Protein AF-A0A933M8W4-F1 (afdb_monomer_lite)

pLDDT: mean 76.26, std 17.68, range [33.47, 92.44]

Secondary structure (DSSP, 8-state):
--------------B-SSS-B---SSPBTTS-SEEEEE-HHHHSS--EEEEEGGGSPBP--TTS-TTTTTTBB-SS----SS--TT-BS-HHHHHHHHHHHT-

Foldseek 3Di:
DDDDDDDPDDQDFDCDPPNDTDRDPFDWQPPDQKDWAAPCVPPVDGFIWMAGSNFAAFDPDPVDDPSVSNTTGHPDDDADPVGDPPIDRDVVVSVVVVVVVVD

Structure (mmCIF, N/CA/C/O backbone):
data_AF-A0A933M8W4-F1
#
_entry.id   AF-A0A933M8W4-F1
#
loop_
_atom_site.group_PDB
_atom_site.id
_atom_site.type_symbol
_atom_site.label_atom_id
_atom_site.label_alt_id
_atom_site.label_comp_id
_atom_site.label_asym_id
_atom_site.label_entity_id
_atom_site.label_seq_id
_atom_site.pdbx_PDB_ins_code
_atom_site.Cartn_x
_atom_site.Cartn_y
_atom_site.Cartn_z
_atom_site.occupancy
_atom_site.B_iso_or_equiv
_atom_site.auth_seq_id
_atom_site.auth_comp_id
_atom_site.auth_asym_id
_atom_site.auth_atom_id
_atom_site.pdbx_PDB_model_num
ATOM 1 N N . MET A 1 1 ? 38.333 -18.350 25.771 1.00 40.06 1 MET A N 1
ATOM 2 C CA . MET A 1 1 ? 38.145 -17.551 24.544 1.00 40.06 1 MET A CA 1
ATOM 3 C C . MET A 1 1 ? 36.989 -18.198 23.811 1.00 40.06 1 MET A C 1
ATOM 5 O O . MET A 1 1 ? 37.195 -19.160 23.087 1.00 40.06 1 MET A O 1
ATOM 9 N N . GLU A 1 2 ? 35.770 -17.804 24.173 1.00 35.22 2 GLU A N 1
ATOM 10 C CA . GLU A 1 2 ? 34.545 -18.398 23.638 1.00 35.22 2 GLU A CA 1
ATOM 11 C C . GLU A 1 2 ? 34.297 -17.888 22.222 1.00 35.22 2 GLU A C 1
ATOM 13 O O . GLU A 1 2 ? 34.174 -16.689 21.974 1.00 35.22 2 GLU A O 1
ATOM 18 N N . SER A 1 3 ? 34.265 -18.840 21.298 1.00 40.50 3 SER A N 1
ATOM 19 C CA . SER A 1 3 ? 33.859 -18.677 19.914 1.00 40.50 3 SER A CA 1
ATOM 20 C C . SER A 1 3 ? 32.371 -18.323 19.872 1.00 40.50 3 SER A C 1
ATOM 22 O O . SER A 1 3 ? 31.519 -19.194 20.034 1.00 40.50 3 SER A O 1
ATOM 24 N N . SER A 1 4 ? 32.053 -17.044 19.674 1.00 37.84 4 SER A N 1
ATOM 25 C CA . SER A 1 4 ? 30.679 -16.607 19.431 1.00 37.84 4 SER A CA 1
ATOM 26 C C . SER A 1 4 ? 30.335 -16.841 17.962 1.00 37.84 4 SER A C 1
ATOM 28 O O . SER A 1 4 ? 30.886 -16.215 17.057 1.00 37.84 4 SER A O 1
ATOM 30 N N . ASN A 1 5 ? 29.466 -17.822 17.751 1.00 43.94 5 ASN A N 1
ATOM 31 C CA . ASN A 1 5 ? 28.949 -18.264 16.468 1.00 43.94 5 ASN A CA 1
ATOM 32 C C . ASN A 1 5 ? 28.011 -17.172 15.921 1.00 43.94 5 ASN A C 1
ATOM 34 O O . ASN A 1 5 ? 26.844 -17.100 16.305 1.00 43.94 5 ASN A O 1
ATOM 38 N N . ALA A 1 6 ? 28.517 -16.287 15.061 1.00 38.00 6 ALA A N 1
ATOM 39 C CA . ALA A 1 6 ? 27.669 -15.368 14.313 1.00 38.00 6 ALA A CA 1
ATOM 40 C C . ALA A 1 6 ? 26.943 -16.168 13.224 1.00 38.00 6 ALA A C 1
ATOM 42 O O . ALA A 1 6 ? 27.539 -16.584 12.232 1.00 38.00 6 ALA A O 1
ATOM 43 N N . MET A 1 7 ? 25.658 -16.430 13.453 1.00 33.47 7 MET A N 1
ATOM 44 C CA . MET A 1 7 ? 24.757 -16.987 12.452 1.00 33.47 7 MET A CA 1
ATOM 45 C C . MET A 1 7 ? 24.716 -16.051 11.233 1.00 33.47 7 MET A C 1
ATOM 47 O O . MET A 1 7 ? 24.448 -14.861 11.417 1.00 33.47 7 MET A O 1
ATOM 51 N N . PRO A 1 8 ? 24.962 -16.536 10.003 1.00 39.47 8 PRO A N 1
ATOM 52 C CA . PRO A 1 8 ? 24.695 -15.741 8.819 1.00 39.47 8 PRO A CA 1
ATOM 53 C C . PRO A 1 8 ? 23.178 -15.585 8.697 1.00 39.47 8 PRO A C 1
ATOM 55 O O . PRO A 1 8 ? 22.442 -16.561 8.535 1.00 39.47 8 PRO A O 1
ATOM 58 N N . VAL A 1 9 ? 22.716 -14.344 8.835 1.00 42.09 9 VAL A N 1
ATOM 59 C CA . VAL A 1 9 ? 21.360 -13.944 8.464 1.00 42.09 9 VAL A CA 1
ATOM 60 C C . VAL A 1 9 ? 21.117 -14.396 7.026 1.00 42.09 9 VAL A C 1
ATOM 62 O O . VAL A 1 9 ? 21.954 -14.211 6.148 1.00 42.09 9 VAL A O 1
ATOM 65 N N . THR A 1 10 ? 20.032 -15.127 6.815 1.00 35.94 10 THR A N 1
ATOM 66 C CA . THR A 1 10 ? 19.723 -15.733 5.523 1.00 35.94 10 THR A CA 1
ATOM 67 C C . THR A 1 10 ? 19.171 -14.636 4.618 1.00 35.94 10 THR A C 1
ATOM 69 O O . THR A 1 10 ? 18.009 -14.271 4.748 1.00 35.94 10 THR A O 1
ATOM 72 N N . ASP A 1 11 ? 20.022 -14.067 3.761 1.00 38.47 11 ASP A N 1
ATOM 73 C CA . ASP A 1 11 ? 19.621 -13.083 2.754 1.00 38.47 11 ASP A CA 1
ATOM 74 C C . ASP A 1 11 ? 18.690 -13.744 1.725 1.00 38.47 11 ASP A C 1
ATOM 76 O O . ASP A 1 11 ? 19.048 -14.711 1.042 1.00 38.47 11 ASP A O 1
ATOM 80 N N . GLU A 1 12 ? 17.459 -13.245 1.653 1.00 43.25 12 GLU A N 1
ATOM 81 C CA . GLU A 1 12 ? 16.420 -13.724 0.749 1.00 43.25 12 GLU A CA 1
ATOM 82 C C . GLU A 1 12 ? 16.806 -13.363 -0.694 1.00 43.25 12 GLU A C 1
ATOM 84 O O . GLU A 1 12 ? 16.861 -12.201 -1.096 1.00 43.25 12 GLU A O 1
ATOM 89 N N . LYS A 1 13 ? 17.174 -14.384 -1.475 1.00 42.72 13 LYS A N 1
ATOM 90 C CA . LYS A 1 13 ? 17.660 -14.245 -2.852 1.00 42.72 13 LYS A CA 1
ATOM 91 C C . LYS A 1 13 ? 16.514 -13.807 -3.769 1.00 42.72 13 LYS A C 1
ATOM 93 O O . LYS A 1 13 ? 15.772 -14.628 -4.304 1.00 42.72 13 LYS A O 1
ATOM 98 N N . SER A 1 14 ? 16.397 -12.503 -3.963 1.00 45.91 14 SER A N 1
ATOM 99 C CA . SER A 1 14 ? 15.428 -11.874 -4.853 1.00 45.91 14 SER A CA 1
ATOM 100 C C . SER A 1 14 ? 15.860 -12.033 -6.320 1.00 45.91 14 SER A C 1
ATOM 102 O O . SER A 1 14 ? 16.827 -11.426 -6.786 1.00 45.91 14 SER A O 1
ATOM 104 N N . ASN A 1 15 ? 15.192 -12.929 -7.053 1.00 41.19 15 ASN A N 1
ATOM 105 C CA . ASN A 1 15 ? 15.516 -13.231 -8.447 1.00 41.19 15 ASN A CA 1
ATOM 106 C C . ASN A 1 15 ? 14.822 -12.211 -9.367 1.00 41.19 15 ASN A C 1
ATOM 108 O O . ASN A 1 15 ? 13.676 -12.402 -9.776 1.00 41.19 15 ASN A O 1
ATOM 112 N N . CYS A 1 16 ? 15.506 -11.109 -9.679 1.00 47.44 16 CYS A N 1
ATOM 113 C CA . CYS A 1 16 ? 15.053 -10.172 -10.705 1.00 47.44 16 CYS A CA 1
ATOM 114 C C . CYS A 1 16 ? 14.946 -10.889 -12.074 1.00 47.44 16 CYS A C 1
ATOM 116 O O . CYS A 1 16 ? 15.762 -11.756 -12.386 1.00 47.44 16 CYS A O 1
ATOM 118 N N . PRO A 1 17 ? 13.970 -10.540 -12.935 1.00 51.66 17 PRO A N 1
ATOM 119 C CA . PRO A 1 17 ? 13.828 -11.136 -14.272 1.00 51.66 17 PRO A CA 1
ATOM 120 C C . PRO A 1 17 ? 14.976 -10.769 -15.231 1.00 51.66 17 PRO A C 1
ATOM 122 O O . PRO A 1 17 ? 15.134 -11.389 -16.280 1.00 51.66 17 PRO A O 1
ATOM 125 N N . ASN A 1 18 ? 15.805 -9.792 -14.861 1.00 48.66 18 ASN A N 1
ATOM 126 C CA . ASN A 1 18 ? 17.135 -9.623 -15.424 1.00 48.66 18 ASN A CA 1
ATOM 127 C C . ASN A 1 18 ? 18.077 -10.513 -14.619 1.00 48.66 18 ASN A C 1
ATOM 129 O O . ASN A 1 18 ? 18.080 -10.405 -13.402 1.00 48.66 18 ASN A O 1
ATOM 133 N N . SER A 1 19 ? 18.888 -11.343 -15.270 1.00 49.84 19 SER A N 1
ATOM 134 C CA . SER A 1 19 ? 19.815 -12.339 -14.695 1.00 49.84 19 SER A CA 1
ATOM 135 C C . SER A 1 19 ? 20.896 -11.815 -13.719 1.00 49.84 19 SER A C 1
ATOM 137 O O . SER A 1 19 ? 21.915 -12.472 -13.513 1.00 49.84 19 SER A O 1
ATOM 139 N N . ASN A 1 20 ? 20.707 -10.634 -13.136 1.00 56.25 20 ASN A N 1
ATOM 140 C CA . ASN A 1 20 ? 21.508 -10.036 -12.087 1.00 56.25 20 ASN A CA 1
ATOM 141 C C . ASN A 1 20 ? 20.950 -10.449 -10.722 1.00 56.25 20 ASN A C 1
ATOM 143 O O . ASN A 1 20 ? 19.818 -10.125 -10.367 1.00 56.25 20 ASN A O 1
ATOM 147 N N . VAL A 1 21 ? 21.775 -11.139 -9.941 1.00 63.06 21 VAL A N 1
ATOM 148 C CA . VAL A 1 21 ? 21.497 -11.382 -8.525 1.00 63.06 21 VAL A CA 1
ATOM 149 C C . VAL A 1 21 ? 21.852 -10.107 -7.770 1.00 63.06 21 VAL A C 1
ATOM 151 O O . VAL A 1 21 ? 23.012 -9.695 -7.767 1.00 63.06 21 VAL A O 1
ATOM 154 N N . VAL A 1 22 ? 20.854 -9.469 -7.165 1.00 67.62 22 VAL A N 1
ATOM 155 C CA . VAL A 1 22 ? 21.035 -8.254 -6.367 1.00 67.62 22 VAL A CA 1
ATOM 156 C C . VAL A 1 22 ? 20.83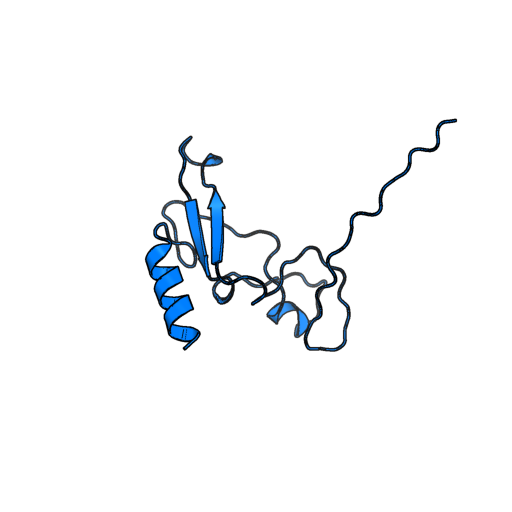8 -8.619 -4.901 1.00 67.62 22 VAL A C 1
ATOM 158 O O . VAL A 1 22 ? 19.737 -8.979 -4.496 1.00 67.62 22 VAL A O 1
ATOM 161 N N . GLU A 1 23 ? 21.896 -8.518 -4.098 1.00 70.56 23 GLU A N 1
ATOM 162 C CA . GLU A 1 23 ? 21.779 -8.609 -2.641 1.00 70.56 23 GLU A CA 1
ATOM 163 C C . GLU A 1 23 ? 21.151 -7.314 -2.119 1.00 70.56 23 GLU A C 1
ATOM 165 O O . GLU A 1 23 ? 21.694 -6.215 -2.279 1.00 70.56 23 GLU A O 1
ATOM 170 N N . THR A 1 24 ? 19.948 -7.425 -1.560 1.00 73.06 24 THR A N 1
ATOM 171 C CA . THR A 1 24 ? 19.174 -6.274 -1.110 1.00 73.06 24 THR A CA 1
ATOM 172 C C . THR A 1 24 ? 18.227 -6.651 0.015 1.00 73.06 24 THR A C 1
ATOM 174 O O . THR A 1 24 ? 17.694 -7.752 0.048 1.00 73.06 24 THR A O 1
ATOM 177 N N . THR A 1 25 ? 17.978 -5.700 0.910 1.00 78.31 25 THR A N 1
ATOM 178 C CA . THR A 1 25 ? 16.918 -5.791 1.919 1.00 78.31 25 THR A CA 1
ATOM 179 C C . THR A 1 25 ? 15.587 -5.218 1.420 1.00 78.31 25 THR A C 1
ATOM 181 O O . THR A 1 25 ? 14.606 -5.200 2.160 1.00 78.31 25 THR A O 1
ATOM 184 N N . CYS A 1 26 ? 15.540 -4.707 0.182 1.00 79.56 26 CYS A N 1
ATOM 185 C CA . CYS A 1 26 ? 14.306 -4.245 -0.448 1.00 79.56 26 CYS A CA 1
ATOM 186 C C . CYS A 1 26 ? 13.430 -5.434 -0.853 1.00 79.56 26 CYS A C 1
ATOM 188 O O . CYS A 1 26 ? 13.901 -6.338 -1.540 1.00 79.56 26 CYS A O 1
ATOM 190 N N . LEU A 1 27 ? 12.143 -5.359 -0.524 1.00 84.44 27 LEU A N 1
ATOM 191 C CA . LEU A 1 27 ? 11.143 -6.331 -0.960 1.00 84.44 27 LEU A CA 1
ATOM 192 C C . LEU A 1 27 ? 10.878 -6.244 -2.467 1.00 84.44 27 LEU A C 1
ATOM 194 O O . LEU A 1 27 ? 11.003 -5.170 -3.074 1.00 84.44 27 LEU A O 1
ATOM 198 N N . LEU A 1 28 ? 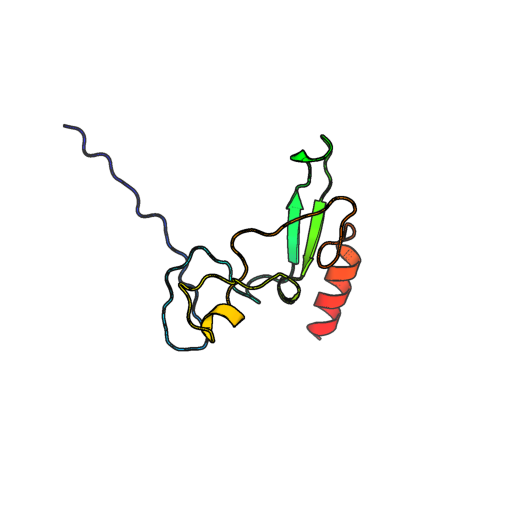10.461 -7.364 -3.059 1.00 85.94 28 LEU A N 1
ATOM 199 C CA . LEU A 1 28 ? 10.113 -7.429 -4.472 1.00 85.94 28 LEU A CA 1
ATOM 200 C C . LEU A 1 28 ? 8.688 -6.961 -4.754 1.00 85.94 28 LEU A C 1
ATOM 202 O O . LEU A 1 28 ? 7.735 -7.161 -3.994 1.00 85.94 28 LEU A O 1
ATOM 206 N N . VAL A 1 29 ? 8.528 -6.387 -5.939 1.00 85.88 29 VAL A N 1
ATOM 207 C CA . VAL A 1 29 ? 7.213 -6.077 -6.483 1.00 85.88 29 VAL A CA 1
ATOM 208 C C . VAL A 1 29 ? 6.595 -7.358 -7.040 1.00 85.88 29 VAL A C 1
ATOM 210 O O . VAL A 1 29 ? 7.164 -7.993 -7.923 1.00 85.88 29 VAL A O 1
ATOM 213 N N . GLY A 1 30 ? 5.395 -7.692 -6.576 1.00 82.62 30 GLY A N 1
ATOM 214 C CA . GLY A 1 30 ? 4.623 -8.866 -6.980 1.00 82.62 30 GLY A CA 1
ATOM 215 C C . GLY A 1 30 ? 4.879 -10.112 -6.134 1.00 82.62 30 GLY A C 1
ATOM 216 O O . GLY A 1 30 ? 4.234 -11.127 -6.367 1.00 82.62 30 GLY A O 1
ATOM 217 N N . GLU A 1 31 ? 5.777 -10.041 -5.151 1.00 83.75 31 GLU A N 1
ATOM 218 C CA . GLU A 1 31 ? 6.066 -11.147 -4.229 1.00 83.75 31 GLU A CA 1
ATOM 219 C C . GLU A 1 31 ? 4.915 -11.422 -3.251 1.00 83.75 31 GLU A C 1
ATOM 221 O O . GLU A 1 31 ? 4.637 -12.566 -2.901 1.00 83.75 31 GLU A O 1
ATOM 226 N N . PHE A 1 32 ? 4.192 -10.374 -2.865 1.00 87.31 32 PHE A N 1
ATOM 227 C CA . PHE A 1 32 ? 2.967 -10.453 -2.078 1.00 87.31 32 PHE A CA 1
ATOM 228 C C . PHE A 1 32 ? 1.882 -9.593 -2.724 1.00 87.31 32 PHE A C 1
ATOM 230 O O . PHE A 1 32 ? 2.179 -8.656 -3.460 1.00 87.31 32 PHE A O 1
ATOM 237 N N . ASP A 1 33 ? 0.613 -9.892 -2.450 1.00 86.81 33 ASP A N 1
ATOM 238 C CA . ASP A 1 33 ? -0.501 -9.129 -3.022 1.00 86.81 33 ASP A CA 1
ATOM 239 C C . ASP A 1 33 ? -0.854 -7.887 -2.178 1.00 86.81 33 ASP A C 1
ATOM 241 O O . ASP A 1 33 ? -1.118 -6.811 -2.720 1.00 86.81 33 ASP A O 1
ATOM 245 N N . LEU A 1 34 ? -0.830 -8.024 -0.846 1.00 89.31 34 LEU A N 1
ATOM 246 C CA . LEU A 1 34 ? -1.294 -7.021 0.115 1.00 89.31 34 LEU A CA 1
ATOM 247 C C . LEU A 1 34 ? -0.317 -6.897 1.292 1.00 89.31 34 LEU A C 1
ATOM 249 O O . LEU A 1 34 ? 0.146 -7.910 1.815 1.00 89.31 34 LEU A O 1
ATOM 253 N N . ILE A 1 35 ? -0.055 -5.669 1.741 1.00 90.62 35 ILE A N 1
ATOM 254 C CA . ILE A 1 35 ? 0.645 -5.385 3.000 1.00 90.62 35 ILE A CA 1
ATOM 255 C C . ILE A 1 35 ? -0.316 -4.766 4.015 1.00 90.62 35 ILE A C 1
ATOM 257 O O . ILE A 1 35 ? -1.189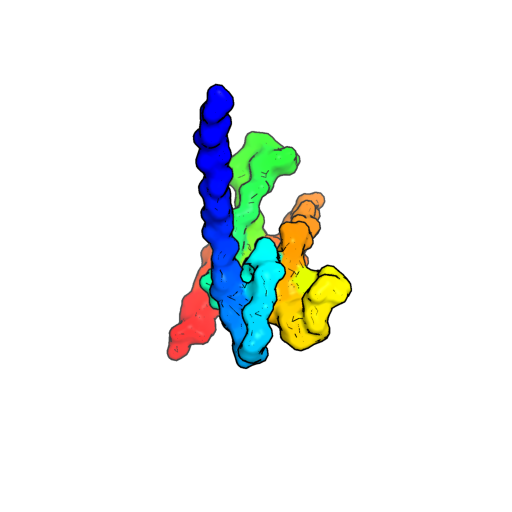 -3.981 3.648 1.00 90.62 35 ILE A O 1
ATOM 261 N N . ALA A 1 36 ? -0.133 -5.106 5.291 1.00 90.94 36 ALA A N 1
ATOM 262 C CA . ALA A 1 36 ? -0.824 -4.491 6.416 1.00 90.94 36 ALA A CA 1
ATOM 263 C C . ALA A 1 36 ? 0.199 -3.801 7.328 1.00 90.94 36 ALA A C 1
ATOM 265 O O . ALA A 1 36 ? 1.099 -4.449 7.863 1.00 90.94 36 ALA A O 1
ATOM 266 N N . VAL A 1 37 ? 0.058 -2.492 7.517 1.00 88.69 37 VAL A N 1
ATOM 267 C CA . VAL A 1 37 ? 0.934 -1.676 8.359 1.00 88.69 37 VAL A CA 1
ATOM 268 C C . VAL A 1 37 ? 0.209 -1.304 9.640 1.00 88.69 37 VAL A C 1
ATOM 270 O O . VAL A 1 37 ? -0.885 -0.745 9.610 1.00 88.69 37 VAL A O 1
ATOM 273 N N . ASN A 1 38 ? 0.824 -1.608 10.779 1.00 89.81 38 ASN A N 1
ATOM 274 C CA . ASN A 1 38 ? 0.272 -1.273 12.084 1.00 89.81 38 ASN A CA 1
ATOM 275 C C . ASN A 1 38 ? 0.481 0.220 12.403 1.00 89.81 38 ASN A C 1
ATOM 277 O O . ASN A 1 38 ? 1.613 0.699 12.442 1.00 89.81 38 ASN A O 1
ATOM 281 N N . LEU A 1 39 ? -0.609 0.935 12.683 1.00 88.06 39 LEU A N 1
ATOM 282 C CA . LEU A 1 39 ? -0.626 2.362 13.025 1.00 88.06 39 LEU A CA 1
ATOM 283 C C . LEU A 1 39 ? -0.695 2.616 14.539 1.00 88.06 39 LEU A C 1
ATOM 285 O O . LEU A 1 39 ? -1.007 3.730 14.963 1.00 88.06 39 LEU A O 1
ATOM 289 N N . PHE A 1 40 ? -0.416 1.609 15.372 1.00 85.69 40 PHE A N 1
ATOM 290 C CA . PHE A 1 40 ? -0.487 1.722 16.832 1.00 85.69 40 PHE A CA 1
ATOM 291 C C . PHE A 1 40 ? 0.302 2.920 17.376 1.00 85.69 40 PHE A C 1
ATOM 293 O O . PHE A 1 40 ? -0.189 3.628 18.254 1.00 85.69 40 PHE A O 1
ATOM 300 N N . ALA A 1 41 ? 1.474 3.199 16.795 1.00 80.31 41 ALA A N 1
ATOM 301 C CA . ALA A 1 41 ? 2.343 4.307 17.187 1.00 80.31 41 ALA A CA 1
ATOM 302 C C . ALA A 1 41 ? 1.697 5.701 17.041 1.00 80.31 41 ALA A C 1
ATOM 304 O O . ALA A 1 41 ? 2.110 6.630 17.727 1.00 80.31 41 ALA A O 1
ATOM 305 N N . PHE A 1 42 ? 0.684 5.860 16.182 1.00 79.88 42 PHE A N 1
ATOM 306 C CA . PHE A 1 42 ? 0.062 7.160 15.907 1.00 79.88 42 PHE A CA 1
ATOM 307 C C . PHE A 1 42 ? -1.095 7.512 16.845 1.00 79.88 42 PHE A C 1
ATOM 309 O O . PHE A 1 42 ? -1.454 8.681 16.959 1.00 79.88 42 PHE A O 1
ATOM 316 N N . GLY A 1 43 ? -1.726 6.528 17.487 1.00 73.44 43 GLY A N 1
ATOM 317 C CA . GLY A 1 43 ? -2.984 6.774 18.200 1.00 73.44 43 GLY A CA 1
ATOM 318 C C . GLY A 1 43 ? -3.283 5.834 19.357 1.00 73.44 43 GLY A C 1
ATOM 319 O O . GLY A 1 43 ? -4.427 5.813 19.805 1.00 73.44 43 GLY A O 1
ATOM 320 N N . ASN A 1 44 ? -2.302 5.044 19.813 1.00 77.38 44 ASN A N 1
ATOM 321 C CA . ASN A 1 44 ? -2.449 4.051 20.884 1.00 77.38 44 ASN A CA 1
ATOM 322 C C . ASN A 1 44 ? -3.683 3.146 20.703 1.00 77.38 44 ASN A C 1
ATOM 324 O O . ASN A 1 44 ? -4.427 2.873 21.644 1.00 77.38 44 ASN A O 1
ATOM 328 N N . GLY A 1 45 ? -3.915 2.687 19.471 1.00 79.88 45 GLY A N 1
ATOM 329 C CA . GLY A 1 45 ? -5.046 1.834 19.119 1.00 79.88 45 GLY A CA 1
ATOM 330 C C . GLY A 1 45 ? -4.714 0.887 17.972 1.00 79.88 45 GLY A C 1
ATOM 331 O O . GLY A 1 45 ? -3.845 1.171 17.151 1.00 79.88 45 GLY A O 1
ATOM 332 N N . TRP A 1 46 ? -5.415 -0.246 17.913 1.00 82.38 46 TRP A N 1
ATOM 333 C CA . TRP A 1 46 ? -5.256 -1.258 16.866 1.00 82.38 46 TRP A CA 1
ATOM 334 C C . TRP A 1 46 ? -5.892 -0.770 15.564 1.00 82.38 46 TRP A C 1
ATOM 336 O O . TRP A 1 46 ? -7.048 -1.065 15.264 1.00 82.38 46 TRP A O 1
ATOM 346 N N . LYS A 1 47 ? -5.140 0.038 14.820 1.00 87.25 47 LYS A N 1
ATOM 347 C CA . LYS A 1 47 ? -5.503 0.525 13.490 1.00 87.25 47 LYS A CA 1
ATOM 348 C C . LYS A 1 47 ? -4.465 0.045 12.493 1.00 87.25 47 LYS A C 1
ATOM 350 O O . LYS A 1 47 ? -3.277 0.022 12.805 1.00 87.25 47 LYS A O 1
ATOM 355 N N . PHE A 1 48 ? -4.919 -0.306 11.300 1.00 89.56 48 PHE A N 1
ATOM 356 C CA . PHE A 1 48 ? -4.063 -0.806 10.238 1.00 89.56 48 PHE A CA 1
ATOM 357 C C . PHE A 1 48 ? -4.291 -0.000 8.965 1.00 89.56 48 PHE A C 1
ATOM 359 O O . PHE A 1 48 ? -5.418 0.400 8.676 1.00 89.56 48 PHE A O 1
ATOM 366 N N . ALA A 1 49 ? -3.208 0.239 8.237 1.00 90.81 49 ALA A N 1
ATOM 367 C CA . ALA A 1 49 ? -3.233 0.711 6.864 1.00 90.81 49 ALA A CA 1
ATOM 368 C C . ALA A 1 49 ? -2.928 -0.465 5.942 1.00 90.81 49 ALA A C 1
ATOM 370 O O . ALA A 1 49 ? -2.027 -1.256 6.216 1.00 90.81 49 ALA A O 1
ATOM 371 N N . PHE A 1 50 ? -3.657 -0.571 4.847 1.00 92.44 50 PHE A N 1
ATOM 372 C CA . PHE A 1 50 ? -3.516 -1.632 3.868 1.00 92.44 50 PHE A CA 1
ATOM 373 C C . PHE A 1 50 ? -3.145 -1.035 2.522 1.00 92.44 50 PHE A C 1
ATOM 375 O O . PHE A 1 50 ? -3.658 0.014 2.148 1.00 92.44 50 PHE A O 1
ATOM 382 N N . ALA A 1 51 ? -2.257 -1.699 1.793 1.00 92.00 51 ALA A N 1
ATOM 383 C CA . ALA A 1 51 ? -1.879 -1.284 0.449 1.00 92.00 51 ALA A CA 1
ATOM 384 C C . ALA A 1 51 ? -1.590 -2.504 -0.425 1.00 92.00 51 ALA A C 1
ATOM 386 O O . ALA A 1 51 ? -1.093 -3.531 0.048 1.00 92.00 51 ALA A O 1
ATOM 387 N N . LYS A 1 52 ? -1.888 -2.385 -1.719 1.00 90.94 52 LYS A N 1
ATOM 388 C CA . LYS A 1 52 ? -1.488 -3.371 -2.726 1.00 90.94 52 LYS A CA 1
ATOM 389 C C . LYS A 1 52 ? -0.001 -3.224 -3.007 1.00 90.94 52 LYS A C 1
ATOM 391 O O . LYS A 1 52 ? 0.472 -2.114 -3.226 1.00 90.94 52 LYS A O 1
ATOM 396 N N . ASN A 1 53 ? 0.719 -4.339 -3.088 1.00 90.06 53 ASN A N 1
ATOM 397 C CA . ASN A 1 53 ? 2.157 -4.333 -3.378 1.00 90.06 53 ASN A CA 1
ATOM 398 C C . ASN A 1 53 ? 2.496 -3.554 -4.663 1.00 90.06 53 ASN A C 1
ATOM 400 O O . ASN A 1 53 ? 3.452 -2.786 -4.700 1.00 90.06 53 ASN A O 1
ATOM 404 N N . GLN A 1 54 ? 1.679 -3.718 -5.706 1.00 86.81 54 GLN A N 1
ATOM 405 C CA . GLN A 1 54 ? 1.899 -3.066 -6.998 1.00 86.81 54 GLN A CA 1
ATOM 406 C C . GLN A 1 54 ? 1.826 -1.537 -6.916 1.00 86.81 54 GLN A C 1
ATOM 408 O O . GLN A 1 54 ? 2.546 -0.863 -7.657 1.00 86.81 54 GLN A O 1
ATOM 413 N N . ASP A 1 55 ? 1.002 -1.024 -6.003 1.00 87.81 55 ASP A N 1
ATOM 414 C CA . ASP A 1 55 ? 0.736 0.402 -5.820 1.00 87.81 55 ASP A CA 1
ATOM 415 C C . ASP A 1 55 ? 1.765 1.056 -4.869 1.00 87.81 55 ASP A C 1
ATOM 417 O O . ASP A 1 55 ? 1.777 2.276 -4.714 1.00 87.81 55 ASP A O 1
ATOM 421 N N . LEU A 1 56 ? 2.658 0.269 -4.251 1.00 89.50 56 LEU A N 1
ATOM 422 C CA . LEU A 1 56 ? 3.701 0.770 -3.353 1.00 89.50 56 LEU A CA 1
ATOM 423 C C . LEU A 1 56 ? 4.835 1.499 -4.104 1.00 89.50 56 LEU A C 1
ATOM 425 O O . LEU A 1 56 ? 5.183 1.142 -5.243 1.00 89.50 56 LEU A O 1
ATOM 429 N N . PRO A 1 57 ? 5.467 2.495 -3.451 1.00 89.56 57 PRO A N 1
ATOM 430 C CA . PRO A 1 57 ? 6.558 3.257 -4.041 1.00 89.56 57 PRO A CA 1
ATOM 431 C C . PRO A 1 57 ? 7.783 2.378 -4.307 1.00 89.56 57 PRO A C 1
ATOM 433 O O . PRO A 1 57 ? 8.125 1.471 -3.543 1.00 89.56 57 PRO A O 1
ATOM 436 N N . ARG A 1 58 ? 8.473 2.681 -5.406 1.00 89.81 58 ARG A N 1
ATOM 437 C CA . ARG A 1 58 ? 9.703 1.996 -5.816 1.00 89.81 58 ARG A CA 1
ATOM 438 C C . ARG A 1 58 ? 10.925 2.629 -5.177 1.00 89.81 58 ARG A C 1
ATOM 440 O O . ARG A 1 58 ? 10.911 3.803 -4.806 1.00 89.81 58 ARG A O 1
ATOM 447 N N . THR A 1 59 ? 11.995 1.849 -5.062 1.00 86.88 59 THR A N 1
ATOM 448 C CA . THR A 1 59 ? 13.258 2.366 -4.537 1.00 86.88 59 THR A CA 1
ATOM 449 C C . THR A 1 59 ? 13.836 3.442 -5.455 1.00 86.88 59 THR A C 1
ATOM 451 O O . THR A 1 59 ? 13.942 3.270 -6.668 1.00 86.88 59 THR A O 1
ATOM 454 N N . THR A 1 60 ? 14.243 4.560 -4.861 1.00 84.88 60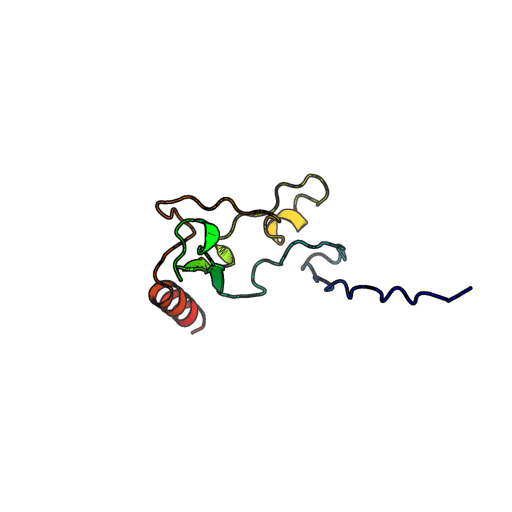 THR A N 1
ATOM 455 C CA . THR A 1 60 ? 14.960 5.654 -5.535 1.00 84.88 60 THR A CA 1
ATOM 456 C C . THR A 1 60 ? 16.466 5.590 -5.283 1.00 84.88 60 THR A C 1
ATOM 458 O O . THR A 1 60 ? 17.211 6.484 -5.685 1.00 84.88 60 THR A O 1
ATOM 461 N N . SER A 1 61 ? 16.940 4.541 -4.601 1.00 83.62 61 SER A N 1
ATOM 462 C CA . SER A 1 61 ? 18.349 4.412 -4.248 1.00 83.62 61 SER A CA 1
ATOM 463 C C . SER A 1 61 ? 19.217 4.294 -5.499 1.00 83.62 61 SER A C 1
ATOM 465 O O . SER A 1 61 ? 19.021 3.412 -6.337 1.00 83.62 61 SER A O 1
ATOM 467 N N . THR A 1 62 ? 20.240 5.142 -5.582 1.00 83.94 62 THR A N 1
ATOM 468 C CA . THR A 1 62 ? 21.241 5.144 -6.660 1.00 83.94 62 THR A CA 1
ATOM 469 C C . THR A 1 62 ? 22.135 3.903 -6.666 1.00 83.94 62 THR A C 1
ATOM 471 O O . THR A 1 62 ? 22.914 3.721 -7.596 1.00 83.94 62 THR A O 1
ATOM 474 N N . LYS A 1 63 ? 22.025 3.041 -5.644 1.00 83.38 63 LYS A N 1
ATOM 475 C CA . LYS A 1 63 ? 22.746 1.763 -5.555 1.00 83.38 63 LYS A CA 1
ATOM 476 C C . LYS A 1 63 ? 22.266 0.729 -6.576 1.00 83.38 63 LYS A C 1
ATOM 478 O O . LYS A 1 63 ? 23.031 -0.168 -6.913 1.00 83.38 63 LYS A O 1
ATOM 483 N N . TYR A 1 64 ? 21.024 0.838 -7.045 1.00 81.69 64 TYR A N 1
ATOM 484 C CA . TYR A 1 64 ? 20.427 -0.115 -7.982 1.00 81.69 64 TYR A CA 1
ATOM 485 C C . TYR A 1 64 ? 20.403 0.450 -9.397 1.00 81.69 64 TYR A C 1
ATOM 487 O O . TYR A 1 64 ? 20.259 1.659 -9.595 1.00 81.69 64 TYR A O 1
ATOM 495 N N . SER A 1 65 ? 20.506 -0.432 -10.393 1.00 81.62 65 SER A N 1
ATOM 496 C CA . SER A 1 65 ? 20.362 -0.020 -11.786 1.00 81.62 65 SER A CA 1
ATOM 497 C C . SER A 1 65 ? 18.934 0.488 -12.051 1.00 81.62 65 SER A C 1
ATOM 499 O O . SER A 1 65 ? 17.985 0.003 -11.427 1.00 81.62 65 SER A O 1
ATOM 501 N N . PRO A 1 66 ? 18.722 1.403 -13.017 1.00 82.75 66 PRO A N 1
ATOM 502 C CA . PRO A 1 66 ? 17.377 1.872 -13.370 1.00 82.75 66 PRO A CA 1
ATOM 503 C C . PRO A 1 66 ? 16.421 0.756 -13.818 1.00 82.75 66 PRO A C 1
ATOM 505 O O . PRO A 1 66 ? 15.204 0.942 -13.835 1.00 82.75 66 PRO A O 1
ATOM 508 N N . GLN A 1 67 ? 16.960 -0.396 -14.229 1.00 81.19 67 GLN A N 1
ATOM 509 C CA . GLN A 1 67 ? 16.164 -1.563 -14.590 1.00 81.19 67 GLN A CA 1
ATOM 510 C C . GLN A 1 67 ? 15.712 -2.336 -13.346 1.00 81.19 67 GLN A C 1
ATOM 512 O O . GLN A 1 67 ? 14.550 -2.728 -13.283 1.00 81.19 67 GLN A O 1
ATOM 517 N N . ASP A 1 68 ? 16.580 -2.478 -12.342 1.00 80.75 68 ASP A N 1
ATOM 518 C CA . ASP A 1 68 ? 16.281 -3.204 -11.101 1.00 80.75 68 ASP A CA 1
ATOM 519 C C . ASP A 1 68 ? 15.400 -2.379 -10.152 1.00 80.75 68 ASP A C 1
ATOM 521 O O . ASP A 1 68 ? 14.528 -2.928 -9.483 1.00 80.75 68 ASP A O 1
ATOM 525 N N . GLN A 1 69 ? 15.541 -1.047 -10.154 1.00 83.94 69 GLN A N 1
ATOM 526 C CA . GLN A 1 69 ? 14.700 -0.134 -9.363 1.00 83.94 69 GLN A CA 1
ATOM 527 C C . GLN A 1 69 ? 13.200 -0.342 -9.610 1.00 83.94 69 GLN A C 1
ATOM 529 O O . GLN A 1 69 ? 12.387 -0.157 -8.710 1.00 83.94 69 GLN A O 1
ATOM 534 N N . LYS A 1 70 ? 12.818 -0.766 -10.820 1.00 84.75 70 LYS A N 1
ATOM 535 C CA . LYS A 1 70 ? 11.417 -1.035 -11.163 1.00 84.75 70 LYS A CA 1
ATOM 536 C C . LYS A 1 70 ? 10.860 -2.261 -10.453 1.00 84.75 70 LYS A C 1
ATOM 538 O O . LYS A 1 70 ? 9.647 -2.346 -10.322 1.00 84.75 70 LYS A O 1
ATOM 543 N N . TYR A 1 71 ? 11.696 -3.186 -9.999 1.00 84.75 71 TYR A N 1
ATOM 544 C CA . TYR A 1 71 ? 11.265 -4.428 -9.354 1.00 84.75 71 TYR A CA 1
ATOM 545 C C . TYR A 1 71 ? 11.408 -4.391 -7.833 1.00 84.75 71 TYR A C 1
ATOM 547 O O . TYR A 1 71 ? 10.879 -5.268 -7.159 1.00 84.75 71 TYR A O 1
ATOM 555 N N . LEU A 1 72 ? 12.072 -3.368 -7.293 1.00 86.62 72 LEU A N 1
ATOM 556 C CA . LEU A 1 72 ? 12.352 -3.232 -5.869 1.00 86.62 72 LEU A CA 1
ATOM 557 C C . LEU A 1 72 ? 11.483 -2.143 -5.233 1.00 86.62 72 LEU A C 1
ATOM 559 O O . LEU A 1 72 ? 11.403 -1.009 -5.721 1.00 86.62 72 LEU A O 1
ATOM 563 N N . LEU A 1 73 ? 10.861 -2.479 -4.109 1.00 88.56 73 LEU A N 1
ATOM 564 C CA . LEU A 1 73 ? 10.108 -1.537 -3.287 1.00 88.56 73 LEU A CA 1
ATOM 565 C C . LEU A 1 73 ? 11.036 -0.608 -2.497 1.00 88.56 73 LEU A C 1
ATOM 567 O O . LEU A 1 73 ? 12.203 -0.919 -2.244 1.00 88.56 73 LEU A O 1
ATOM 571 N N . ALA A 1 74 ? 10.517 0.560 -2.119 1.00 86.25 74 ALA A N 1
ATOM 572 C CA . ALA A 1 74 ? 11.223 1.477 -1.234 1.00 86.25 74 ALA A CA 1
ATOM 573 C C . ALA A 1 74 ? 11.452 0.839 0.148 1.00 86.25 74 ALA A C 1
ATOM 575 O O . ALA A 1 74 ? 10.566 0.196 0.705 1.00 86.25 74 ALA A O 1
ATOM 576 N N . THR A 1 75 ? 12.640 1.046 0.720 1.00 84.00 75 THR A N 1
ATOM 577 C CA . THR A 1 75 ? 12.988 0.537 2.061 1.00 84.00 75 THR A CA 1
ATOM 578 C C . THR A 1 75 ? 12.205 1.223 3.174 1.00 84.00 75 THR A C 1
ATOM 580 O O . THR A 1 75 ? 11.986 0.638 4.230 1.00 84.00 75 THR A O 1
ATOM 583 N N . GLN A 1 76 ? 11.810 2.474 2.953 1.00 82.25 76 GLN A N 1
ATOM 584 C CA . GLN A 1 76 ? 10.997 3.263 3.865 1.00 82.25 76 GLN A CA 1
ATOM 585 C C . GLN A 1 76 ? 9.827 3.837 3.080 1.00 82.25 76 GLN A C 1
ATOM 587 O O . GLN A 1 76 ? 9.996 4.318 1.959 1.00 82.25 76 GLN A O 1
ATOM 592 N N . MET A 1 77 ? 8.646 3.770 3.679 1.00 84.88 77 MET A N 1
ATOM 593 C CA . MET A 1 77 ? 7.416 4.300 3.112 1.00 84.88 77 MET A CA 1
ATOM 594 C C . MET A 1 77 ? 6.869 5.331 4.082 1.00 84.88 77 MET A C 1
ATOM 596 O O . MET A 1 77 ? 6.729 5.055 5.274 1.00 84.88 77 MET A O 1
ATOM 600 N N . GLU A 1 78 ? 6.596 6.524 3.571 1.00 84.12 78 GLU A N 1
ATOM 601 C CA . GLU A 1 78 ? 5.951 7.567 4.350 1.00 84.12 78 GLU A CA 1
ATOM 602 C C . GLU A 1 78 ? 4.458 7.253 4.457 1.00 84.12 78 GLU A C 1
ATOM 604 O O . GLU A 1 78 ? 3.806 6.931 3.464 1.00 84.12 78 GLU A O 1
ATOM 609 N N . ILE A 1 79 ? 3.936 7.300 5.681 1.00 84.81 79 ILE A N 1
ATOM 610 C CA . ILE A 1 79 ? 2.516 7.111 5.967 1.00 84.81 79 ILE A CA 1
ATOM 611 C C . ILE A 1 79 ? 2.029 8.369 6.665 1.00 84.81 79 ILE A C 1
ATOM 613 O O . ILE A 1 79 ? 2.539 8.742 7.724 1.00 84.81 79 ILE A O 1
ATOM 617 N N . THR A 1 80 ? 1.028 9.002 6.069 1.00 84.56 80 THR A N 1
ATOM 618 C CA . THR A 1 80 ? 0.373 10.198 6.585 1.00 84.56 80 THR A CA 1
ATOM 619 C C . THR A 1 80 ? -0.913 9.836 7.334 1.00 84.56 80 THR A C 1
ATOM 621 O O . THR A 1 80 ? -1.525 8.786 7.120 1.00 84.56 80 THR A O 1
ATOM 624 N N . LEU A 1 81 ? -1.306 10.697 8.278 1.00 80.81 81 LEU A N 1
ATOM 625 C CA . LEU A 1 81 ? -2.627 10.679 8.907 1.00 80.81 81 LEU A CA 1
ATOM 626 C C . LEU A 1 81 ? -3.280 12.044 8.634 1.00 80.81 81 LEU A C 1
ATOM 628 O O . LEU A 1 81 ? -2.744 13.046 9.113 1.00 80.81 81 LEU A O 1
ATOM 632 N N . PRO A 1 82 ? -4.414 12.130 7.912 1.00 85.44 82 PRO A N 1
ATOM 633 C CA . PRO A 1 82 ? -5.255 11.049 7.373 1.00 85.44 82 PRO A CA 1
ATOM 634 C C . PRO A 1 82 ? -4.543 10.183 6.322 1.00 85.44 82 PRO A C 1
ATOM 636 O O . PRO A 1 82 ? -3.603 10.646 5.694 1.00 85.44 82 PRO A O 1
ATOM 639 N N . LEU A 1 83 ? -4.982 8.926 6.164 1.00 84.44 83 LEU A N 1
ATOM 640 C CA . LEU A 1 83 ? -4.385 7.999 5.198 1.00 84.44 83 LEU A CA 1
ATOM 641 C C . LEU A 1 83 ? -4.574 8.517 3.772 1.00 84.44 83 LEU A C 1
ATOM 643 O O . LEU A 1 83 ? -5.694 8.841 3.370 1.00 84.44 83 LEU A O 1
ATOM 647 N N . GLU A 1 84 ? -3.480 8.545 3.024 1.00 87.06 84 GLU A N 1
ATOM 648 C CA . GLU A 1 84 ? -3.451 8.912 1.614 1.00 87.06 84 GLU A CA 1
ATOM 649 C C . GLU A 1 84 ? -3.093 7.696 0.744 1.00 87.06 84 GLU A C 1
ATOM 651 O O . GLU A 1 84 ? -2.387 6.788 1.203 1.00 87.06 84 GLU A O 1
ATOM 656 N N . PRO A 1 85 ? -3.546 7.659 -0.525 1.00 83.94 85 PRO A N 1
ATOM 657 C CA . PRO A 1 85 ? -3.162 6.609 -1.464 1.00 83.94 85 PRO A CA 1
ATOM 658 C C . PRO A 1 85 ? -1.631 6.452 -1.541 1.00 83.94 85 PRO A C 1
ATOM 660 O O . PRO A 1 85 ? -0.927 7.461 -1.608 1.00 83.94 85 PRO A O 1
ATOM 663 N N . PRO A 1 86 ? -1.091 5.218 -1.558 1.00 89.12 86 PRO A N 1
ATOM 664 C CA . PRO A 1 86 ? -1.776 3.943 -1.808 1.00 89.12 86 PRO A CA 1
ATOM 665 C C . PRO A 1 86 ? -2.330 3.246 -0.551 1.00 89.12 86 PRO A C 1
ATOM 667 O O . PRO A 1 86 ? -2.734 2.086 -0.634 1.00 89.12 86 PRO A O 1
ATOM 670 N N . PHE A 1 87 ? -2.311 3.906 0.609 1.00 90.12 87 PHE A N 1
ATOM 671 C CA . PHE A 1 87 ? -2.734 3.316 1.873 1.00 90.12 87 PHE A CA 1
ATOM 672 C C . PHE A 1 87 ? -4.222 3.560 2.142 1.00 90.12 87 PHE A C 1
ATOM 674 O O . PHE A 1 87 ? -4.700 4.692 2.144 1.00 90.12 87 PHE A O 1
ATOM 681 N N . GLU A 1 88 ? -4.952 2.489 2.438 1.00 89.12 88 GLU A N 1
ATOM 682 C CA . GLU A 1 88 ? -6.381 2.508 2.750 1.00 89.12 88 GLU A CA 1
ATOM 683 C C . GLU A 1 88 ? -6.655 1.836 4.102 1.00 89.12 88 GLU A C 1
ATOM 685 O O . GLU A 1 88 ? -5.932 0.940 4.531 1.00 89.12 88 GLU A O 1
ATOM 690 N N . ALA A 1 89 ? -7.710 2.253 4.804 1.00 87.81 89 ALA A N 1
ATOM 691 C CA . ALA A 1 89 ? -8.095 1.636 6.079 1.00 87.81 89 ALA A CA 1
ATOM 692 C C . ALA A 1 89 ? -8.887 0.327 5.901 1.00 87.81 89 ALA A C 1
ATOM 694 O O . ALA A 1 89 ? -8.972 -0.474 6.833 1.00 87.81 89 ALA A O 1
ATOM 695 N N . GLU A 1 90 ? -9.498 0.120 4.730 1.00 88.44 90 GLU A N 1
ATOM 696 C CA . GLU A 1 90 ? -10.396 -1.001 4.458 1.00 88.44 90 GLU A CA 1
ATOM 697 C C . GLU A 1 90 ? -9.709 -2.057 3.571 1.00 88.44 90 GLU A C 1
ATOM 699 O O . GLU A 1 90 ? -9.491 -1.822 2.384 1.00 88.44 90 GLU A O 1
ATOM 704 N N . PRO A 1 91 ? -9.384 -3.249 4.102 1.00 87.56 91 PRO A N 1
ATOM 705 C CA . PRO A 1 91 ? -8.659 -4.267 3.342 1.00 87.56 91 PRO A CA 1
ATOM 706 C C . PRO A 1 91 ? -9.534 -5.017 2.333 1.00 87.56 91 PRO A C 1
ATOM 708 O O . PRO A 1 91 ? -9.021 -5.512 1.332 1.00 87.56 91 PRO A O 1
ATOM 711 N N . LEU A 1 92 ? -10.841 -5.142 2.595 1.00 87.25 92 LEU A N 1
ATOM 712 C CA . LEU A 1 92 ? -11.738 -6.000 1.810 1.00 87.25 92 LEU A CA 1
ATOM 713 C C . LEU A 1 92 ? -11.839 -5.536 0.359 1.00 87.25 92 LEU A C 1
ATOM 715 O O . LEU A 1 92 ? -11.722 -6.349 -0.551 1.00 87.25 92 LEU A O 1
ATOM 719 N N . ARG A 1 93 ? -11.936 -4.222 0.144 1.00 88.00 93 ARG A N 1
ATOM 720 C CA . ARG A 1 93 ? -11.956 -3.632 -1.195 1.00 88.00 93 ARG A CA 1
ATOM 721 C C . ARG A 1 93 ? -10.704 -3.991 -1.999 1.00 88.00 93 ARG A C 1
ATOM 723 O O . ARG A 1 93 ? -10.801 -4.381 -3.160 1.00 88.00 93 ARG A O 1
ATOM 730 N N . LEU A 1 94 ? -9.530 -3.901 -1.372 1.00 87.50 94 LEU A N 1
ATOM 731 C CA . LEU A 1 94 ? -8.259 -4.247 -2.010 1.00 87.50 94 LEU A CA 1
ATOM 732 C C . LEU A 1 94 ? -8.201 -5.741 -2.351 1.00 87.50 94 LEU A C 1
ATOM 734 O O . LEU A 1 94 ? -7.754 -6.109 -3.436 1.00 87.50 94 LEU A O 1
ATOM 738 N N . LEU A 1 95 ? -8.678 -6.597 -1.445 1.00 87.19 95 LEU A N 1
ATOM 739 C CA . LEU A 1 95 ? -8.744 -8.042 -1.657 1.00 87.19 95 LEU A CA 1
ATOM 740 C C . LEU A 1 95 ? -9.702 -8.416 -2.795 1.00 87.19 95 LEU A C 1
ATOM 742 O O . LEU A 1 95 ? -9.335 -9.241 -3.633 1.00 87.19 95 LEU A O 1
ATOM 746 N N . ASP A 1 96 ? -10.873 -7.787 -2.881 1.00 89.56 96 ASP A N 1
ATOM 747 C CA . ASP A 1 96 ? -11.836 -8.014 -3.965 1.00 89.56 96 ASP A CA 1
ATOM 748 C C . ASP A 1 96 ? -11.239 -7.664 -5.337 1.00 89.56 96 ASP A C 1
ATOM 750 O O . ASP A 1 96 ? -11.408 -8.408 -6.312 1.00 89.56 96 ASP A O 1
ATOM 754 N N . GLU A 1 97 ? -10.477 -6.568 -5.419 1.00 86.94 97 GLU A N 1
ATOM 755 C CA . GLU A 1 97 ? -9.746 -6.189 -6.633 1.00 86.94 97 GLU A CA 1
ATOM 756 C C . GLU A 1 97 ? -8.652 -7.203 -6.997 1.00 86.94 97 GLU A C 1
ATOM 758 O O . GLU A 1 97 ? -8.500 -7.553 -8.172 1.00 86.94 97 GLU A O 1
ATOM 763 N N . ILE A 1 98 ? -7.901 -7.700 -6.005 1.00 86.38 98 ILE A N 1
ATOM 764 C CA . ILE A 1 98 ? -6.861 -8.722 -6.206 1.00 86.38 98 ILE A CA 1
ATOM 765 C C . ILE A 1 98 ? -7.487 -10.020 -6.735 1.00 86.38 98 ILE A C 1
ATOM 767 O O . ILE A 1 98 ? -7.003 -10.579 -7.722 1.00 86.38 98 ILE A O 1
ATOM 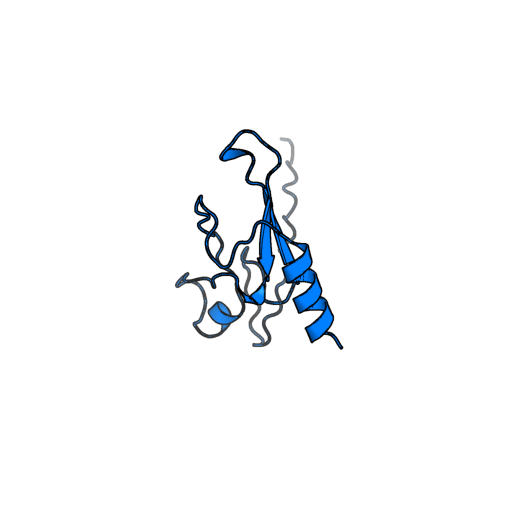771 N N . VAL A 1 99 ? -8.574 -10.490 -6.117 1.00 89.19 99 VAL A N 1
ATOM 772 C CA . VAL A 1 99 ? -9.277 -11.718 -6.526 1.00 89.19 99 VAL A CA 1
ATOM 773 C C . VAL A 1 99 ? -9.854 -11.574 -7.933 1.00 89.19 99 VAL A C 1
ATOM 775 O O . VAL A 1 99 ? -9.743 -12.498 -8.739 1.00 89.19 99 VAL A O 1
ATOM 778 N N . SER A 1 100 ? -10.419 -10.410 -8.259 1.00 88.56 100 SER A N 1
ATOM 779 C CA . SER A 1 100 ? -10.995 -10.145 -9.582 1.00 88.56 100 SER A CA 1
ATOM 780 C C . SER A 1 100 ? -9.956 -10.183 -10.707 1.00 88.56 100 SER A C 1
ATOM 782 O O . SER A 1 100 ? -10.286 -10.599 -11.812 1.00 88.56 100 SER A O 1
ATOM 784 N N . LYS A 1 101 ? -8.701 -9.797 -10.437 1.00 80.31 101 LYS A N 1
ATOM 785 C CA . LYS A 1 101 ? -7.600 -9.827 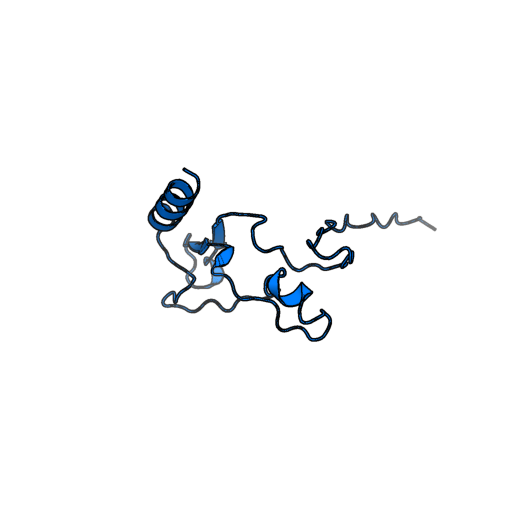-11.419 1.00 80.31 101 LYS A CA 1
ATOM 786 C C . LYS A 1 101 ? -6.977 -11.213 -11.631 1.00 80.31 101 LYS A C 1
ATOM 788 O O . LYS A 1 101 ? -6.253 -11.389 -12.605 1.00 80.31 101 LYS A O 1
ATOM 793 N N . LYS A 1 102 ? -7.203 -12.170 -10.722 1.00 73.81 102 LYS A N 1
ATOM 794 C CA . LYS A 1 102 ? -6.632 -13.532 -10.788 1.00 73.81 102 LYS A CA 1
ATOM 795 C C . LYS A 1 102 ? -7.518 -14.548 -11.532 1.00 73.81 102 LYS A C 1
ATOM 797 O O . LYS A 1 102 ? -7.104 -15.698 -11.660 1.00 73.81 102 LYS A O 1
ATOM 802 N N . LYS A 1 103 ? -8.717 -14.156 -11.978 1.00 52.41 103 LYS A N 1
ATOM 803 C CA . LYS A 1 103 ? -9.603 -14.972 -12.829 1.00 52.41 103 LYS A CA 1
ATOM 804 C C . LYS A 1 103 ? -9.239 -14.838 -14.301 1.00 52.41 103 LYS A C 1
ATOM 806 O O . LYS A 1 103 ? -9.346 -15.871 -14.993 1.00 52.41 103 LYS A O 1
#

Radius of gyration: 17.22 Å; chains: 1; bounding box: 50×30×40 Å

Sequence (103 aa):
MESSNAMPVTDEKSNCPNSNVVETTCLLVGEFDLIAVNLFAFGNGWKFAFAKNQDLPRTTSTKYSPQDQKYLLATQMEITLPLEPPFEAEPLRLLDEIVSKKK